Protein AF-A0A6G1IEK6-F1 (afdb_monomer)

Radius of gyration: 35.2 Å; Cα contacts (8 Å, |Δi|>4): 67; chains: 1; bounding box: 50×118×44 Å

Sequence (120 aa):
MRFFITLAALASLAASAALPTVAPIDEPYPLPTVVKPTVIKPSDDPYPMPTVVHPTPVKPNLPVKPTVTATPAPPPLFCTKICAFSAESLECGKGWFAHQSGNCWSCCTKKDVEIESEEY

Structure (mmCIF, N/CA/C/O backbone):
data_AF-A0A6G1IEK6-F1
#
_entry.id   AF-A0A6G1IEK6-F1
#
loop_
_atom_site.group_PDB
_atom_site.id
_atom_site.type_symbol
_atom_site.label_atom_id
_atom_site.label_alt_id
_atom_site.label_comp_id
_atom_site.label_asym_id
_atom_site.label_entity_id
_atom_site.label_seq_id
_atom_site.pdbx_PDB_ins_code
_atom_site.Cartn_x
_atom_site.Cartn_y
_atom_site.Cartn_z
_atom_site.occupancy
_atom_site.B_iso_or_equiv
_atom_site.auth_seq_id
_atom_site.auth_comp_id
_atom_site.auth_asym_id
_atom_site.auth_atom_id
_atom_site.pdbx_PDB_model_num
ATOM 1 N N . MET A 1 1 ? -25.513 -70.730 -5.988 1.00 49.75 1 MET A N 1
ATOM 2 C CA . MET A 1 1 ? -24.740 -71.232 -7.151 1.00 49.75 1 MET A CA 1
ATOM 3 C C . MET A 1 1 ? -24.888 -70.173 -8.239 1.00 49.75 1 MET A C 1
ATOM 5 O O . MET A 1 1 ? -26.012 -69.922 -8.628 1.00 49.75 1 MET A O 1
ATOM 9 N N . ARG A 1 2 ? -23.882 -69.415 -8.666 1.00 49.25 2 ARG A N 1
ATOM 10 C CA . ARG A 1 2 ? -22.588 -69.827 -9.219 1.00 49.25 2 ARG A CA 1
ATOM 11 C C . ARG A 1 2 ? -21.549 -68.726 -8.969 1.00 49.25 2 ARG A C 1
ATOM 13 O O . ARG A 1 2 ? -21.824 -67.555 -9.198 1.00 49.25 2 ARG A O 1
ATOM 20 N N . PHE A 1 3 ? -20.381 -69.149 -8.502 1.00 49.75 3 PHE A N 1
ATOM 21 C CA . PHE A 1 3 ? -19.164 -68.357 -8.402 1.00 49.75 3 PHE A CA 1
ATOM 22 C C . PHE A 1 3 ? -18.487 -68.336 -9.774 1.00 49.75 3 PHE A C 1
ATOM 24 O O . PHE A 1 3 ? -18.225 -69.403 -10.324 1.00 49.75 3 PHE A O 1
ATOM 31 N N . PHE A 1 4 ? -18.169 -67.156 -10.299 1.00 54.12 4 PHE A N 1
ATOM 32 C CA . PHE A 1 4 ? -17.169 -67.016 -11.355 1.00 54.12 4 PHE A CA 1
ATOM 33 C C . PHE A 1 4 ? -16.048 -66.131 -10.820 1.00 54.12 4 PHE A C 1
ATOM 35 O O . PHE A 1 4 ? -16.141 -64.909 -10.784 1.00 54.12 4 PHE A O 1
ATOM 42 N N . ILE A 1 5 ? -15.020 -66.812 -10.320 1.00 57.00 5 ILE A N 1
ATOM 43 C CA . ILE A 1 5 ? -13.729 -66.260 -9.934 1.00 57.00 5 ILE A CA 1
ATOM 44 C C . ILE A 1 5 ? -12.892 -66.248 -11.213 1.00 57.00 5 ILE A C 1
ATOM 46 O O . ILE A 1 5 ? -12.517 -67.311 -11.703 1.00 57.00 5 ILE A O 1
ATOM 50 N N . THR A 1 6 ? -12.603 -65.073 -11.763 1.00 60.94 6 THR A N 1
ATOM 51 C CA . THR A 1 6 ? -11.574 -64.916 -12.800 1.00 60.94 6 THR A CA 1
ATOM 52 C C . THR A 1 6 ? -10.345 -64.259 -12.192 1.00 60.94 6 THR A C 1
ATOM 54 O O . THR A 1 6 ? -10.290 -63.050 -11.989 1.00 60.94 6 THR A O 1
ATOM 57 N N . LEU A 1 7 ? -9.373 -65.118 -11.883 1.00 57.53 7 LEU A N 1
ATOM 58 C CA . LEU A 1 7 ? -7.954 -64.814 -11.731 1.00 57.53 7 LEU A CA 1
ATOM 59 C C . LEU A 1 7 ? -7.369 -64.366 -13.080 1.00 57.53 7 LEU A C 1
ATOM 61 O O . LEU A 1 7 ? -7.467 -65.124 -14.040 1.00 57.53 7 LEU A O 1
ATOM 65 N N . ALA A 1 8 ? -6.740 -63.189 -13.118 1.00 54.81 8 ALA A N 1
ATOM 66 C CA . ALA A 1 8 ? -5.641 -62.757 -14.005 1.00 54.81 8 ALA A CA 1
ATOM 67 C C . A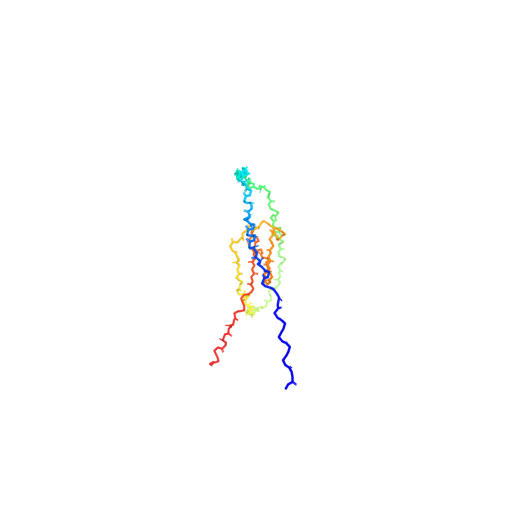LA A 1 8 ? -5.581 -61.218 -13.929 1.00 54.81 8 ALA A C 1
ATOM 69 O O . ALA A 1 8 ? -6.611 -60.569 -14.009 1.00 54.81 8 ALA A O 1
ATOM 70 N N . ALA A 1 9 ? -4.470 -60.518 -13.774 1.00 54.75 9 ALA A N 1
ATOM 71 C CA . ALA A 1 9 ? -3.071 -60.870 -13.684 1.00 54.75 9 ALA A CA 1
ATOM 72 C C . ALA A 1 9 ? -2.401 -59.746 -12.876 1.00 54.75 9 ALA A C 1
ATOM 74 O O . ALA A 1 9 ? -2.743 -58.572 -13.026 1.00 54.75 9 ALA A O 1
ATOM 75 N N . LEU A 1 10 ? -1.449 -60.105 -12.017 1.00 59.34 10 LEU A N 1
ATOM 76 C CA . LEU A 1 10 ? -0.541 -59.153 -11.385 1.00 59.34 10 LEU A CA 1
ATOM 77 C C . LEU A 1 10 ? 0.390 -58.602 -12.472 1.00 59.34 10 LEU A C 1
ATOM 79 O O . LEU A 1 10 ? 1.430 -59.186 -12.762 1.00 59.34 10 LEU A O 1
ATOM 83 N N . ALA A 1 11 ? -0.008 -57.505 -13.115 1.00 56.78 11 ALA A N 1
ATOM 84 C CA . ALA A 1 11 ? 0.890 -56.716 -13.941 1.00 56.78 11 ALA A CA 1
ATOM 85 C C . ALA A 1 11 ? 1.704 -55.809 -13.012 1.00 56.78 11 ALA A C 1
ATOM 87 O O . ALA A 1 11 ? 1.202 -54.829 -12.463 1.00 56.78 11 ALA A O 1
ATOM 88 N N . SER A 1 12 ? 2.957 -56.196 -12.801 1.00 56.31 12 SER A N 1
ATOM 89 C CA . SER A 1 12 ? 3.976 -55.442 -12.084 1.00 56.31 12 SER A CA 1
ATOM 90 C C . SER A 1 12 ? 4.090 -54.020 -12.640 1.00 56.31 12 SER A C 1
ATOM 92 O O . SER A 1 12 ? 4.678 -53.806 -13.698 1.00 56.31 12 SER A O 1
ATOM 94 N N . LEU A 1 13 ? 3.557 -53.031 -11.920 1.00 56.56 13 LEU A N 1
ATOM 95 C CA . LEU A 1 13 ? 3.888 -51.627 -12.148 1.00 56.56 13 LEU A CA 1
ATOM 96 C C . LEU A 1 13 ? 5.302 -51.391 -11.612 1.00 56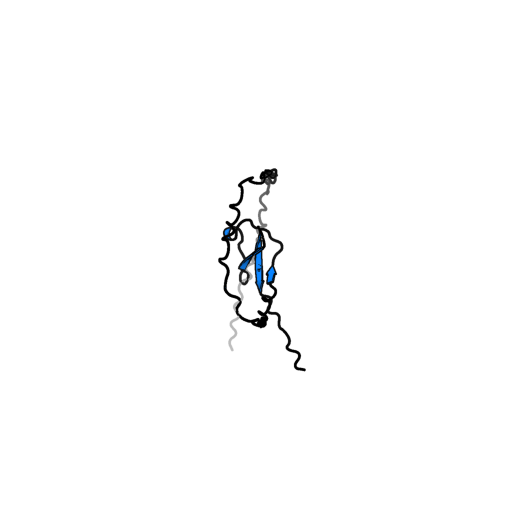.56 13 LEU A C 1
ATOM 98 O O . LEU A 1 13 ? 5.504 -51.091 -10.437 1.00 56.56 13 LEU A O 1
ATOM 102 N N . ALA A 1 14 ? 6.295 -51.585 -12.480 1.00 60.41 14 ALA A N 1
ATOM 103 C CA . ALA A 1 14 ? 7.657 -51.147 -12.229 1.00 60.41 14 ALA A CA 1
ATOM 104 C C . ALA A 1 14 ? 7.653 -49.617 -12.100 1.00 60.41 14 ALA A C 1
ATOM 106 O O . ALA A 1 14 ? 7.424 -48.887 -13.067 1.00 60.41 14 ALA A O 1
ATOM 107 N N . ALA A 1 15 ? 7.859 -49.144 -10.872 1.00 58.44 15 ALA A N 1
ATOM 108 C CA . ALA A 1 15 ? 7.996 -47.739 -10.541 1.00 58.44 15 ALA A CA 1
ATOM 109 C C . ALA A 1 15 ? 9.192 -47.147 -11.297 1.00 58.44 15 ALA A C 1
ATOM 111 O O . ALA A 1 15 ? 10.346 -47.401 -10.961 1.00 58.44 15 ALA A O 1
ATOM 112 N N . SER A 1 16 ? 8.911 -46.344 -12.319 1.00 58.66 16 SER A N 1
ATOM 113 C CA . SER A 1 16 ? 9.910 -45.482 -12.944 1.00 58.66 16 SER A CA 1
ATOM 114 C C . SER A 1 16 ? 9.810 -44.118 -12.273 1.00 58.66 16 SER A C 1
ATOM 116 O O . SER A 1 16 ? 9.092 -43.234 -12.735 1.00 58.66 16 SER A O 1
ATOM 118 N N . ALA A 1 17 ? 10.476 -43.965 -11.127 1.00 59.34 17 ALA A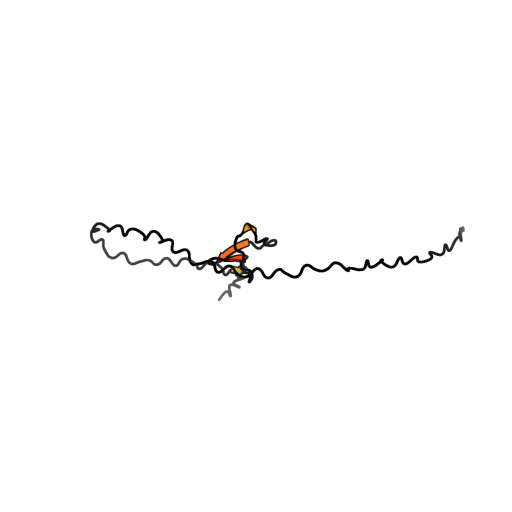 N 1
ATOM 119 C CA . ALA A 1 17 ? 10.694 -42.653 -10.536 1.00 59.34 17 ALA A CA 1
ATOM 120 C C . ALA A 1 17 ? 11.680 -41.896 -11.436 1.00 59.34 17 ALA A C 1
ATOM 122 O O . ALA A 1 17 ? 12.895 -42.051 -11.319 1.00 59.34 17 ALA A O 1
ATOM 123 N N . ALA A 1 18 ? 11.155 -41.120 -12.383 1.00 60.25 18 ALA A N 1
ATOM 124 C CA . ALA A 1 18 ? 11.944 -40.126 -13.088 1.00 60.25 18 ALA A CA 1
ATOM 125 C C . ALA A 1 18 ? 12.383 -39.079 -12.056 1.00 60.25 18 ALA A C 1
ATOM 127 O O . ALA A 1 18 ? 11.570 -38.301 -11.557 1.00 60.25 18 ALA A O 1
ATOM 128 N N . LEU A 1 19 ? 13.661 -39.110 -11.680 1.00 65.31 19 LEU A N 1
ATOM 129 C CA . LEU A 1 19 ? 14.274 -38.037 -10.907 1.00 65.31 19 LEU A CA 1
ATOM 130 C C . LEU A 1 19 ? 14.132 -36.735 -11.710 1.00 65.31 19 LEU A C 1
ATOM 132 O O . LEU A 1 19 ? 14.439 -36.743 -12.906 1.00 65.31 19 LEU A O 1
ATOM 136 N N . PRO A 1 20 ? 13.693 -35.620 -11.101 1.00 62.25 20 PRO A N 1
ATOM 137 C CA . PRO A 1 20 ? 13.751 -34.336 -11.774 1.00 62.25 20 PRO A CA 1
ATOM 138 C C . PRO A 1 20 ? 15.221 -34.028 -12.063 1.00 62.25 20 PRO A C 1
ATOM 140 O O . PRO A 1 20 ? 16.045 -33.928 -11.153 1.00 62.25 20 PRO A O 1
ATOM 143 N N . THR A 1 21 ? 15.556 -33.916 -13.346 1.00 62.34 21 THR A N 1
ATOM 144 C CA . THR A 1 21 ? 16.832 -33.372 -13.799 1.00 62.34 21 THR A CA 1
ATOM 145 C C . THR A 1 21 ? 16.904 -31.927 -13.318 1.00 62.34 21 THR A C 1
ATOM 147 O O . THR A 1 21 ? 16.339 -31.026 -13.931 1.00 62.34 21 THR A O 1
ATOM 150 N N . VAL A 1 22 ? 17.554 -31.713 -12.174 1.00 65.94 22 VAL A N 1
ATOM 151 C CA . VAL A 1 22 ? 17.952 -30.383 -11.717 1.00 65.94 22 VAL A CA 1
ATOM 152 C C . VAL A 1 22 ? 18.971 -29.878 -12.730 1.00 65.94 22 VAL A C 1
ATOM 154 O O . VAL A 1 22 ? 20.107 -30.348 -12.768 1.00 65.94 22 VAL A O 1
ATOM 157 N N . ALA A 1 23 ? 18.537 -28.972 -13.604 1.00 66.75 23 ALA A N 1
ATOM 158 C CA . ALA A 1 23 ? 19.451 -28.217 -14.441 1.00 66.75 23 ALA A CA 1
ATOM 159 C C . ALA A 1 23 ? 20.421 -27.444 -13.525 1.00 66.75 23 ALA A C 1
ATOM 161 O O . ALA A 1 23 ? 19.975 -26.887 -12.516 1.00 66.75 23 ALA A O 1
ATOM 162 N N . PRO A 1 24 ? 21.730 -27.410 -13.825 1.00 61.97 24 PRO A N 1
ATOM 163 C CA . PRO A 1 24 ? 22.657 -26.558 -13.099 1.00 61.97 24 PRO A CA 1
ATOM 164 C C . PRO A 1 24 ? 22.251 -25.102 -13.337 1.00 61.97 24 PRO A C 1
ATOM 166 O O . PRO A 1 24 ? 22.335 -24.596 -14.453 1.00 61.97 24 PRO A O 1
ATOM 169 N N . ILE A 1 25 ? 21.767 -24.447 -12.284 1.00 64.25 25 ILE A N 1
ATOM 170 C CA . ILE A 1 25 ? 21.453 -23.018 -12.269 1.00 64.25 25 ILE A CA 1
ATOM 171 C C . ILE A 1 25 ? 22.788 -22.274 -12.113 1.00 64.25 25 ILE A C 1
ATOM 173 O O . ILE A 1 25 ? 23.076 -21.710 -11.063 1.00 64.25 25 ILE A O 1
ATOM 177 N N . ASP A 1 26 ? 23.643 -22.351 -13.134 1.00 54.22 26 ASP A N 1
ATOM 178 C CA . ASP A 1 26 ? 24.868 -21.546 -13.252 1.00 54.22 26 ASP A C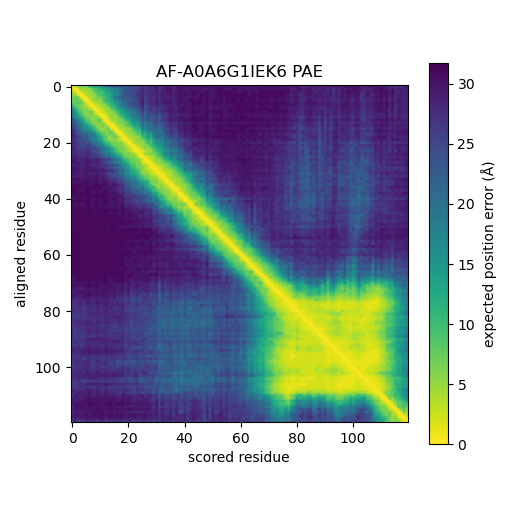A 1
ATOM 179 C C . ASP A 1 26 ? 24.560 -20.288 -14.073 1.00 54.22 26 ASP A C 1
ATOM 181 O O . ASP A 1 26 ? 25.226 -19.958 -15.049 1.00 54.22 26 ASP A O 1
ATOM 185 N N . GLU A 1 27 ? 23.465 -19.611 -13.727 1.00 67.38 27 GLU A N 1
ATOM 186 C CA . GLU A 1 27 ? 23.186 -18.295 -14.282 1.00 67.38 27 GLU A CA 1
ATOM 187 C C . GLU A 1 27 ? 23.749 -17.270 -13.290 1.00 67.38 27 GLU A C 1
ATOM 189 O O . GLU A 1 27 ? 23.316 -17.243 -12.131 1.00 67.38 27 GLU A O 1
ATOM 194 N N . PRO A 1 28 ? 24.755 -16.462 -13.681 1.00 68.88 28 PRO A N 1
ATOM 195 C CA . PRO A 1 28 ? 25.275 -15.419 -12.821 1.00 68.88 28 PRO A CA 1
ATOM 196 C C . PRO A 1 28 ? 24.140 -14.443 -12.540 1.00 68.88 28 PRO A C 1
ATOM 198 O O . PRO A 1 28 ? 23.754 -13.654 -13.403 1.00 68.88 28 PRO A O 1
ATOM 201 N N . TYR A 1 29 ? 23.595 -14.514 -11.325 1.00 67.94 29 TYR A N 1
ATOM 202 C CA . TYR A 1 29 ? 22.643 -13.534 -10.831 1.00 67.94 29 TYR A CA 1
ATOM 203 C C . TYR A 1 29 ? 23.236 -12.144 -11.084 1.00 67.94 29 TYR A C 1
ATOM 205 O O . TYR A 1 29 ? 24.343 -11.869 -10.604 1.00 67.94 29 TYR A O 1
ATOM 213 N N . PRO A 1 30 ? 22.553 -11.266 -11.839 1.00 69.94 30 PRO A N 1
ATOM 214 C CA . PRO A 1 30 ? 23.042 -9.915 -12.022 1.00 69.94 30 PRO A CA 1
ATOM 215 C C . PRO A 1 30 ? 23.141 -9.278 -10.637 1.00 69.94 30 PRO A C 1
ATOM 217 O O . PRO A 1 30 ? 22.149 -9.205 -9.907 1.00 69.94 30 PRO A O 1
ATOM 220 N N . LEU A 1 31 ? 24.350 -8.855 -10.248 1.00 73.31 31 LEU A N 1
ATOM 221 C CA . LEU A 1 31 ? 24.514 -8.087 -9.020 1.00 73.31 31 LEU A CA 1
ATOM 222 C C . LEU A 1 31 ? 23.565 -6.884 -9.091 1.00 73.31 31 LEU A C 1
ATOM 224 O O . LEU A 1 31 ? 23.523 -6.217 -10.134 1.00 73.31 31 LEU A O 1
ATOM 228 N N . PRO A 1 32 ? 22.835 -6.570 -8.005 1.00 64.81 32 PRO A N 1
ATOM 229 C CA . PRO A 1 32 ? 22.037 -5.361 -7.960 1.00 64.81 32 PRO A CA 1
ATOM 230 C C . PRO A 1 32 ? 22.970 -4.188 -8.243 1.00 64.81 32 PRO A C 1
ATOM 232 O O . PRO A 1 32 ? 23.912 -3.918 -7.495 1.00 64.81 32 PRO A O 1
ATOM 235 N N . THR A 1 33 ? 22.744 -3.519 -9.372 1.00 67.06 33 THR A N 1
ATOM 236 C CA . THR A 1 33 ? 23.476 -2.304 -9.699 1.00 67.06 33 THR A CA 1
ATOM 237 C C . THR A 1 33 ? 23.058 -1.289 -8.650 1.00 67.06 33 THR A C 1
ATOM 239 O O . THR A 1 33 ? 21.913 -0.842 -8.637 1.00 67.06 33 THR A O 1
ATOM 242 N N . VAL A 1 34 ? 23.954 -0.985 -7.710 1.00 69.19 34 VAL A N 1
ATOM 243 C CA . VAL A 1 34 ? 23.731 0.060 -6.712 1.00 69.19 34 VAL A CA 1
ATOM 244 C C . VAL A 1 34 ? 23.654 1.371 -7.480 1.00 69.19 34 VAL A C 1
ATOM 246 O O . VAL A 1 34 ? 24.668 1.999 -7.787 1.00 69.19 34 VAL A O 1
ATOM 249 N N . VAL A 1 35 ? 22.435 1.758 -7.851 1.00 64.00 35 VAL A N 1
ATOM 250 C CA . VAL A 1 35 ? 22.166 3.061 -8.440 1.00 64.00 35 VAL A CA 1
ATOM 251 C C . VAL A 1 35 ? 22.434 4.063 -7.330 1.00 64.00 35 VAL A C 1
ATOM 253 O O . VAL A 1 35 ? 21.660 4.194 -6.382 1.00 64.00 35 VAL A O 1
ATOM 256 N N . LYS A 1 36 ? 23.596 4.715 -7.408 1.00 72.38 36 LYS A N 1
ATOM 257 C CA . LYS A 1 36 ? 23.969 5.821 -6.531 1.00 72.38 36 LYS A CA 1
ATOM 258 C C . LYS A 1 36 ? 22.778 6.786 -6.468 1.00 72.38 36 LYS A C 1
ATOM 260 O O . LYS A 1 36 ? 22.346 7.235 -7.532 1.00 72.38 36 LYS A O 1
ATOM 265 N N . PRO A 1 37 ? 22.252 7.115 -5.272 1.00 62.22 37 PRO A N 1
ATOM 266 C CA . PRO A 1 37 ? 21.203 8.110 -5.147 1.00 62.22 37 PRO A CA 1
ATOM 267 C C . PRO A 1 37 ? 21.699 9.387 -5.807 1.00 62.22 37 PRO A C 1
ATOM 269 O O . PRO A 1 37 ? 22.688 9.990 -5.376 1.00 62.22 37 PRO A O 1
ATOM 272 N N . THR A 1 38 ? 21.059 9.753 -6.912 1.00 57.12 38 THR A N 1
ATOM 273 C CA . THR A 1 38 ? 21.298 11.056 -7.511 1.00 57.12 38 THR A CA 1
ATOM 274 C C . THR A 1 38 ? 20.725 12.024 -6.499 1.00 57.12 38 THR A C 1
ATOM 276 O O . THR A 1 38 ? 19.526 11.998 -6.234 1.00 57.12 38 THR A O 1
ATOM 279 N N . VAL A 1 39 ? 21.601 12.785 -5.844 1.00 66.50 39 VAL A N 1
ATOM 280 C CA . VAL A 1 39 ? 21.199 13.860 -4.943 1.00 66.50 39 VAL A CA 1
ATOM 281 C C . VAL A 1 39 ? 20.373 14.810 -5.795 1.00 66.50 39 VAL A C 1
ATOM 283 O O . VAL A 1 39 ? 20.921 15.569 -6.594 1.00 66.50 39 VAL A O 1
ATOM 286 N N . ILE A 1 40 ? 19.051 14.693 -5.687 1.00 56.53 40 ILE A N 1
ATOM 287 C CA . ILE A 1 40 ? 18.123 15.622 -6.305 1.00 56.53 40 ILE A CA 1
ATOM 288 C C . ILE A 1 40 ? 18.396 16.927 -5.571 1.00 56.53 40 ILE A C 1
ATOM 290 O O . ILE A 1 40 ? 18.083 17.061 -4.386 1.00 56.53 40 ILE A O 1
ATOM 294 N N . LYS A 1 41 ? 19.103 17.845 -6.237 1.00 57.03 41 LYS A N 1
ATOM 295 C CA . LYS A 1 41 ? 19.222 19.219 -5.761 1.00 57.03 41 LYS A CA 1
ATOM 296 C C . LYS A 1 41 ? 17.797 19.699 -5.468 1.00 57.03 41 LYS A C 1
ATOM 298 O O . LYS A 1 41 ? 16.938 19.494 -6.328 1.00 57.03 41 LYS A O 1
ATOM 303 N N . PRO A 1 42 ? 17.530 20.289 -4.292 1.00 59.00 42 PRO A N 1
ATOM 304 C CA . PRO A 1 42 ? 16.292 21.017 -4.072 1.00 59.00 42 PRO A CA 1
ATOM 305 C C . PRO A 1 42 ? 16.080 21.948 -5.266 1.00 59.00 42 PRO A C 1
ATOM 307 O O . PRO A 1 42 ? 16.975 22.721 -5.604 1.00 59.00 42 PRO A O 1
ATOM 310 N N . SER A 1 43 ? 14.959 21.786 -5.968 1.00 55.59 43 SER A N 1
ATOM 311 C CA . SER A 1 43 ? 14.582 22.716 -7.025 1.00 55.59 43 SER A CA 1
ATOM 312 C C . SER A 1 43 ? 14.288 24.040 -6.330 1.00 55.59 43 SER A C 1
ATOM 314 O O . SER A 1 43 ? 13.298 24.149 -5.608 1.00 55.59 43 SER A O 1
ATOM 316 N N . ASP A 1 44 ? 15.184 25.013 -6.496 1.00 54.69 44 ASP A N 1
ATOM 317 C CA . ASP A 1 44 ? 15.039 26.420 -6.099 1.00 54.69 44 ASP A CA 1
ATOM 318 C C . ASP A 1 44 ? 13.986 27.133 -6.972 1.00 54.69 44 ASP A C 1
ATOM 320 O O . ASP A 1 44 ? 14.153 28.288 -7.358 1.00 54.69 44 ASP A O 1
ATOM 324 N N . ASP A 1 45 ? 12.895 26.452 -7.326 1.00 61.41 45 ASP A N 1
ATOM 325 C CA . ASP A 1 45 ? 11.764 27.109 -7.963 1.00 61.41 45 ASP A CA 1
ATOM 326 C C . ASP A 1 45 ? 11.032 27.907 -6.874 1.00 61.41 45 ASP A C 1
ATOM 328 O O . ASP A 1 45 ? 10.503 27.317 -5.923 1.00 61.41 45 ASP A O 1
ATOM 332 N N . PRO A 1 46 ? 11.005 29.250 -6.961 1.00 60.41 46 PRO A N 1
ATOM 333 C CA . PRO A 1 46 ? 10.266 30.057 -6.015 1.00 60.41 46 PRO A CA 1
ATOM 334 C C . PRO A 1 46 ? 8.788 29.717 -6.180 1.00 60.41 46 PRO A C 1
ATOM 336 O O . PRO A 1 46 ? 8.166 30.051 -7.190 1.00 60.41 46 PRO A O 1
ATOM 339 N N . TYR A 1 47 ? 8.223 29.039 -5.183 1.00 53.78 47 TYR A N 1
ATOM 340 C CA . TYR A 1 47 ? 6.781 28.864 -5.077 1.00 53.78 47 TYR A CA 1
ATOM 341 C C . TYR A 1 47 ? 6.105 30.231 -5.262 1.00 53.78 47 TYR A C 1
ATOM 343 O O . TYR A 1 47 ? 6.546 31.209 -4.645 1.00 53.78 47 TYR A O 1
ATOM 351 N N . PRO A 1 48 ? 5.036 30.340 -6.071 1.00 64.44 48 PRO A N 1
ATOM 352 C CA . PRO A 1 48 ? 4.255 31.562 -6.124 1.00 64.44 48 PRO A CA 1
ATOM 353 C C . PRO A 1 48 ? 3.656 31.796 -4.736 1.00 64.44 48 PRO A C 1
ATOM 355 O O . PRO A 1 48 ? 2.731 31.115 -4.299 1.00 64.44 48 PRO A O 1
ATOM 358 N N . MET A 1 49 ? 4.239 32.752 -4.020 1.00 56.00 49 MET A N 1
ATOM 359 C CA . MET A 1 49 ? 3.708 33.288 -2.777 1.00 56.00 49 MET A CA 1
ATOM 360 C C . MET A 1 49 ? 2.250 33.727 -3.002 1.00 56.00 49 MET A C 1
ATOM 362 O O . MET A 1 49 ? 1.990 34.494 -3.936 1.00 56.00 49 MET A O 1
ATOM 366 N N . PRO A 1 50 ? 1.283 33.248 -2.196 1.00 61.59 50 PRO A N 1
ATOM 367 C CA . PRO A 1 50 ? -0.110 33.634 -2.364 1.00 61.59 50 PRO A CA 1
ATOM 368 C C . PRO A 1 50 ? -0.235 35.145 -2.159 1.00 61.59 50 PRO A C 1
ATOM 370 O O . PRO A 1 50 ? 0.148 35.684 -1.120 1.00 61.59 50 PRO A O 1
ATOM 373 N N . THR A 1 51 ? -0.747 35.844 -3.172 1.00 57.78 51 THR A N 1
ATOM 374 C CA . THR A 1 51 ? -1.010 37.281 -3.099 1.00 57.78 51 THR A CA 1
ATOM 375 C C . THR A 1 51 ? -2.033 37.528 -1.995 1.00 57.78 51 THR A C 1
ATOM 377 O O . THR A 1 51 ?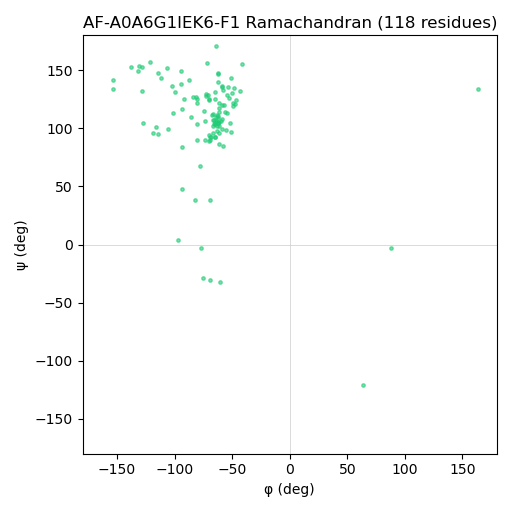 -3.181 37.097 -2.092 1.00 57.78 51 THR A O 1
ATOM 380 N N . VAL A 1 52 ? -1.610 38.209 -0.930 1.00 58.66 52 VAL A N 1
ATOM 381 C CA . VAL A 1 52 ? -2.488 38.643 0.159 1.00 58.66 52 VAL A CA 1
ATOM 382 C C . VAL A 1 52 ? -3.450 39.684 -0.406 1.00 58.66 52 VAL A C 1
ATOM 384 O O . VAL A 1 52 ? -3.125 40.865 -0.532 1.00 58.66 52 VAL A O 1
ATOM 387 N N . VAL A 1 53 ? -4.640 39.233 -0.791 1.00 53.03 53 VAL A N 1
ATOM 388 C CA . VAL A 1 53 ? -5.756 40.110 -1.137 1.00 53.03 53 VAL A CA 1
ATOM 389 C C . VAL A 1 53 ? -6.172 40.828 0.145 1.00 53.03 53 VAL A C 1
ATOM 391 O O . VAL A 1 53 ? -6.642 40.198 1.090 1.00 53.03 53 VAL A O 1
ATOM 394 N N . HIS A 1 54 ? -5.947 42.142 0.200 1.00 54.75 54 HIS A N 1
ATOM 395 C CA . HIS A 1 54 ? -6.404 42.993 1.297 1.00 54.75 54 HIS A CA 1
ATOM 396 C C . HIS A 1 54 ? -7.930 42.870 1.436 1.00 54.75 54 HIS A C 1
ATOM 398 O O . HIS A 1 54 ? -8.642 43.216 0.488 1.00 54.75 54 HIS A O 1
ATOM 404 N N . PRO A 1 55 ? -8.467 42.420 2.584 1.00 57.22 55 PRO A N 1
ATOM 405 C CA . PRO A 1 55 ? -9.899 42.477 2.804 1.00 57.22 55 PRO A CA 1
ATOM 406 C C . PRO A 1 55 ? -10.313 43.941 2.987 1.00 57.22 55 PRO A C 1
ATOM 408 O O . PRO A 1 55 ? -9.805 44.657 3.850 1.00 57.22 55 PRO A O 1
ATOM 411 N N . THR A 1 56 ? -11.255 44.387 2.161 1.00 56.31 56 THR A N 1
ATOM 412 C CA . THR A 1 56 ? -12.024 45.615 2.388 1.00 56.31 56 THR A CA 1
ATOM 413 C C . THR A 1 56 ? -12.615 45.620 3.803 1.00 56.31 56 THR A C 1
ATOM 415 O O . THR A 1 56 ? -13.046 44.561 4.268 1.00 56.31 56 THR A O 1
ATOM 418 N N . PRO A 1 57 ? -12.689 46.777 4.488 1.00 62.66 57 PRO A N 1
ATOM 419 C CA . PRO A 1 57 ? -13.211 46.856 5.847 1.00 62.66 57 PRO A CA 1
ATOM 420 C C . PRO A 1 57 ? -14.687 46.444 5.877 1.00 62.66 57 PRO A C 1
ATOM 422 O O . PRO A 1 57 ? -15.573 47.177 5.437 1.00 62.66 57 PRO A O 1
ATOM 425 N N . VAL A 1 58 ? -14.946 45.240 6.386 1.00 57.44 58 VAL A N 1
ATOM 426 C CA . VAL A 1 58 ? -16.299 44.724 6.585 1.00 57.44 58 VAL A CA 1
ATOM 427 C C . VAL A 1 58 ? -16.846 45.314 7.883 1.00 57.44 58 VAL A C 1
ATOM 429 O O . VAL A 1 58 ? -16.229 45.223 8.942 1.00 57.44 58 VAL A O 1
ATOM 432 N N . LYS A 1 59 ? -18.014 45.947 7.774 1.00 65.62 59 LYS A N 1
ATOM 433 C CA . LYS A 1 59 ? -18.827 46.495 8.866 1.00 65.62 59 LYS A CA 1
ATOM 434 C C . LYS A 1 59 ? -18.906 45.509 10.054 1.00 65.62 59 LYS A C 1
ATOM 436 O O . LYS A 1 59 ? -19.225 44.345 9.809 1.00 65.62 59 LYS A O 1
ATOM 441 N N . PRO A 1 60 ? -18.685 45.938 11.315 1.00 61.28 60 PRO A N 1
ATOM 442 C CA . PRO A 1 60 ? -18.782 45.052 12.474 1.00 61.28 60 PRO A CA 1
ATOM 443 C C . PRO A 1 60 ? -20.207 44.505 12.620 1.00 61.28 60 PRO A C 1
ATOM 445 O O . PRO A 1 60 ? -21.120 45.220 13.032 1.00 61.28 60 PRO A O 1
ATOM 448 N N . ASN A 1 61 ? -20.403 43.242 12.249 1.00 60.06 61 ASN A N 1
ATOM 449 C CA . ASN A 1 61 ? -21.567 42.475 12.665 1.00 60.06 61 ASN A CA 1
ATOM 450 C C . ASN A 1 61 ? -21.254 41.805 14.005 1.00 60.06 61 ASN A C 1
ATOM 452 O O . ASN A 1 61 ? -20.127 41.390 14.265 1.00 60.06 61 ASN A O 1
ATOM 456 N N . LEU A 1 62 ? -22.282 41.780 14.848 1.00 63.44 62 LEU A N 1
ATOM 457 C CA . LEU A 1 62 ? -22.334 41.286 16.224 1.00 63.44 62 LEU A CA 1
ATOM 458 C C . LEU A 1 62 ? -21.572 39.962 16.450 1.00 63.44 62 LEU A C 1
ATOM 460 O O . LEU A 1 62 ? -21.439 39.166 15.520 1.00 63.44 62 LEU A O 1
ATOM 464 N N . PRO A 1 63 ? -21.123 39.677 17.689 1.00 59.56 63 PRO A N 1
ATOM 465 C CA . PRO A 1 63 ? -20.405 38.450 18.017 1.00 59.56 63 PRO A CA 1
ATOM 466 C C . PRO A 1 63 ? -21.299 37.222 17.803 1.00 59.56 63 PRO A C 1
ATOM 468 O O . PRO A 1 63 ? -22.104 36.849 18.657 1.00 59.56 63 PRO A O 1
ATOM 471 N N . VAL A 1 64 ? -21.144 36.572 16.651 1.00 61.22 64 VAL A N 1
ATOM 472 C CA . VAL A 1 64 ? -21.672 35.229 16.423 1.00 61.22 64 VAL A CA 1
ATOM 473 C C . VAL A 1 64 ? -20.782 34.287 17.221 1.00 61.22 64 VAL A C 1
ATOM 475 O O . VAL A 1 64 ? -19.625 34.065 16.871 1.00 61.22 64 VAL A O 1
ATOM 478 N N . LYS A 1 65 ? -21.310 33.770 18.334 1.00 67.62 65 LYS A N 1
ATOM 479 C CA . LYS A 1 65 ? -20.693 32.679 19.093 1.00 67.62 65 LYS A CA 1
ATOM 480 C C . LYS A 1 65 ? -20.339 31.564 18.095 1.00 67.62 65 LYS A C 1
ATOM 482 O O . LYS A 1 65 ? -21.262 31.060 17.454 1.00 67.62 65 LYS A O 1
ATOM 487 N N . PRO A 1 66 ? -19.060 31.181 17.933 1.00 55.59 66 PRO A N 1
ATOM 488 C CA . PRO A 1 66 ? -18.702 30.062 17.078 1.00 55.59 66 PRO A CA 1
ATOM 489 C C . PRO A 1 66 ? -19.335 28.809 17.674 1.00 55.59 66 PRO A C 1
ATOM 491 O O . PRO A 1 66 ? -18.876 28.276 18.685 1.00 55.59 66 PRO A O 1
ATOM 494 N N . THR A 1 67 ? -20.437 28.358 17.086 1.00 61.53 67 THR A N 1
ATOM 495 C CA . THR A 1 67 ? -20.907 26.997 17.298 1.00 61.53 67 THR A CA 1
ATOM 496 C C . THR A 1 67 ? -19.897 26.120 16.581 1.00 61.53 67 THR A C 1
ATOM 498 O O . THR A 1 67 ? -19.946 25.964 15.363 1.00 61.53 67 THR A O 1
ATOM 501 N N . VAL A 1 68 ? -18.906 25.637 17.329 1.00 62.44 68 VAL A N 1
ATOM 502 C CA . VAL A 1 68 ? -17.946 24.653 16.839 1.00 62.44 68 VAL A CA 1
ATOM 503 C C . VAL A 1 68 ? -18.725 23.353 16.680 1.00 62.44 68 VAL A C 1
ATOM 505 O O . VAL A 1 68 ? -18.875 22.582 17.624 1.00 62.44 68 VAL A O 1
ATOM 508 N N . THR A 1 69 ? -19.309 23.148 15.503 1.00 61.84 69 THR A N 1
ATOM 509 C CA . THR A 1 69 ? -19.849 21.846 15.123 1.00 61.84 69 THR A CA 1
ATOM 510 C C . THR A 1 69 ? -18.654 20.908 15.028 1.00 61.84 69 THR A C 1
ATOM 512 O O . THR A 1 69 ? -17.839 21.034 14.117 1.00 61.84 69 THR A O 1
ATOM 515 N N . ALA A 1 70 ? -18.488 20.035 16.021 1.00 59.97 70 ALA A N 1
ATOM 516 C CA . ALA A 1 70 ? -17.406 19.065 16.036 1.00 59.97 70 ALA A CA 1
ATOM 517 C C . ALA A 1 70 ? -17.563 18.127 14.831 1.00 59.97 70 ALA A C 1
ATOM 519 O O . ALA A 1 70 ? -18.502 17.334 14.772 1.00 59.97 70 ALA A O 1
ATOM 520 N N . THR A 1 71 ? -16.663 18.239 13.854 1.00 69.50 71 THR A N 1
ATOM 521 C CA . THR A 1 71 ? -16.579 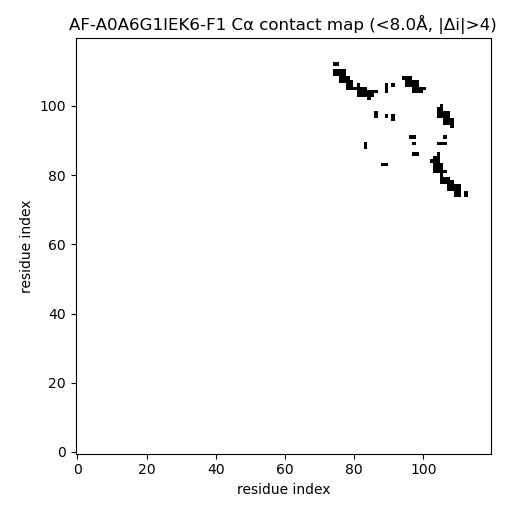17.270 12.761 1.00 69.50 71 THR A CA 1
ATOM 522 C C . THR A 1 71 ? -16.046 15.957 13.337 1.00 69.50 71 THR A C 1
ATOM 524 O O . THR A 1 71 ? -14.987 15.979 13.971 1.00 69.50 71 THR A O 1
ATOM 527 N N . PRO A 1 72 ? -16.743 14.821 13.156 1.00 73.88 72 PRO A N 1
ATOM 528 C CA . PRO A 1 72 ? -16.254 13.531 13.623 1.00 73.88 72 PRO A CA 1
ATOM 529 C C . PRO A 1 72 ? -14.898 13.214 12.982 1.00 73.88 72 PRO A C 1
ATOM 531 O O . PRO A 1 72 ? -14.694 13.440 11.787 1.00 73.88 72 PRO A O 1
ATOM 534 N N . ALA A 1 73 ? -13.959 12.722 13.792 1.00 73.75 73 ALA A N 1
ATOM 535 C CA . ALA A 1 73 ? -12.634 12.349 13.318 1.00 73.75 73 ALA A CA 1
ATOM 536 C C . ALA A 1 73 ? -12.740 11.202 12.292 1.00 73.75 73 ALA A C 1
ATOM 538 O O . ALA A 1 73 ? -13.547 10.287 12.484 1.00 73.75 73 ALA A O 1
ATOM 539 N N . PRO A 1 74 ? -11.948 11.228 11.205 1.00 73.62 74 PRO A N 1
ATOM 540 C CA . PRO A 1 74 ? -11.936 10.137 10.244 1.00 73.62 74 PRO A CA 1
ATOM 541 C C . PRO A 1 74 ? -11.462 8.831 10.909 1.00 73.62 74 PRO A C 1
ATOM 543 O O . PRO A 1 74 ? -10.616 8.871 11.807 1.00 73.62 74 PRO A O 1
ATOM 546 N N . PRO A 1 75 ? -11.987 7.671 10.476 1.00 80.12 75 PRO A N 1
ATOM 547 C CA . PRO A 1 75 ? -11.616 6.381 11.043 1.00 80.12 75 PRO A CA 1
ATOM 548 C C . PRO A 1 75 ? -10.120 6.087 10.835 1.00 80.12 75 PRO A C 1
ATOM 550 O O . PRO A 1 75 ? -9.552 6.481 9.809 1.00 80.12 75 PRO A O 1
ATOM 553 N N . PRO A 1 76 ? -9.472 5.376 11.775 1.00 83.38 76 PRO A N 1
ATOM 554 C CA . PRO A 1 76 ? -8.058 5.054 11.670 1.00 83.38 76 PRO A CA 1
ATOM 555 C C . PRO A 1 76 ? -7.793 4.127 10.478 1.00 83.38 76 PRO A C 1
ATOM 557 O O . PRO A 1 76 ? -8.440 3.094 10.294 1.00 83.38 76 PRO A O 1
ATOM 560 N N . LEU A 1 77 ? -6.800 4.498 9.673 1.00 90.69 77 LEU A N 1
ATOM 561 C CA . LEU A 1 77 ? -6.326 3.702 8.546 1.00 90.69 77 LEU A CA 1
ATOM 562 C C . LEU A 1 77 ? -5.136 2.843 8.973 1.00 90.69 77 LEU A C 1
ATOM 564 O O . LEU A 1 77 ? -4.237 3.311 9.672 1.00 90.69 77 LEU A O 1
ATOM 568 N N . PHE A 1 78 ? -5.109 1.589 8.526 1.00 92.44 78 PHE A N 1
ATOM 569 C CA . PHE A 1 78 ? -3.959 0.706 8.694 1.00 92.44 78 PHE A CA 1
ATOM 570 C C . PHE A 1 78 ? -3.179 0.639 7.385 1.00 92.44 78 PHE A C 1
ATOM 572 O O . PHE A 1 78 ? -3.688 0.120 6.395 1.00 92.44 78 PHE A O 1
ATOM 579 N N . CYS A 1 79 ? -1.957 1.168 7.380 1.00 94.12 79 CYS A N 1
ATOM 580 C CA . CYS A 1 79 ? -1.133 1.307 6.183 1.00 94.12 79 CYS A CA 1
ATOM 581 C C . CYS A 1 79 ? 0.124 0.435 6.240 1.00 94.12 79 CYS A C 1
ATOM 583 O O . CYS A 1 79 ? 0.703 0.218 7.308 1.00 94.12 79 CYS A O 1
ATOM 585 N N . THR A 1 80 ? 0.574 -0.048 5.083 1.00 94.00 80 THR A N 1
ATOM 586 C CA . THR A 1 80 ? 1.861 -0.736 4.950 1.00 94.00 80 THR A CA 1
ATOM 587 C C . THR A 1 80 ? 3.026 0.246 5.074 1.00 94.00 80 THR A C 1
ATOM 589 O O . THR A 1 80 ? 2.899 1.435 4.792 1.00 94.00 80 THR A O 1
ATOM 592 N N . LYS A 1 81 ? 4.207 -0.255 5.456 1.00 91.38 81 LYS A N 1
ATOM 593 C CA . LYS A 1 81 ? 5.455 0.533 5.507 1.00 91.38 81 LYS A CA 1
ATOM 594 C C . LYS A 1 81 ? 6.137 0.649 4.135 1.00 91.38 81 LYS A C 1
ATOM 596 O O . LYS A 1 81 ? 7.356 0.543 4.043 1.00 91.38 81 LYS A O 1
ATOM 601 N N . ILE A 1 82 ? 5.360 0.803 3.067 1.00 92.81 82 ILE A N 1
ATOM 602 C CA . ILE A 1 82 ? 5.880 0.97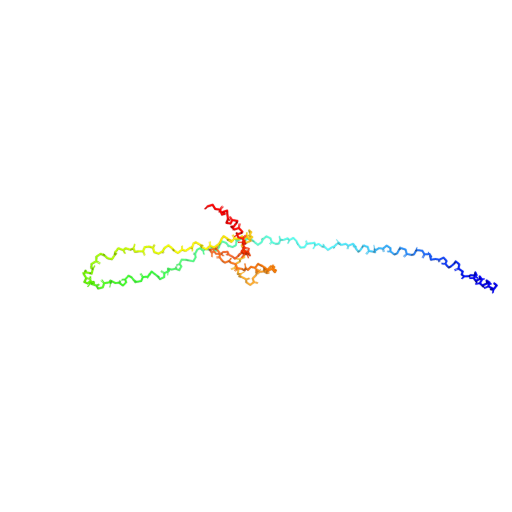3 1.705 1.00 92.81 82 ILE A CA 1
ATOM 603 C C . ILE A 1 82 ? 5.787 2.454 1.347 1.00 92.81 82 ILE A C 1
ATOM 605 O O . ILE A 1 82 ? 4.773 3.088 1.624 1.00 92.81 82 ILE A O 1
ATOM 609 N N . CYS A 1 83 ? 6.840 2.995 0.737 1.00 94.00 83 CYS A N 1
ATOM 610 C CA . CYS A 1 83 ? 6.822 4.314 0.114 1.00 94.00 83 CYS A CA 1
ATOM 611 C C . CYS A 1 83 ? 7.059 4.133 -1.384 1.00 94.00 83 CYS A C 1
ATOM 613 O O . CYS A 1 83 ? 8.191 3.915 -1.815 1.00 94.00 83 CYS A O 1
ATOM 615 N N . ALA A 1 84 ? 5.982 4.190 -2.161 1.00 93.56 84 ALA A N 1
ATOM 616 C CA . ALA A 1 84 ? 6.054 4.283 -3.611 1.00 93.56 84 ALA A CA 1
ATOM 617 C C . ALA A 1 84 ? 5.983 5.749 -4.052 1.00 93.56 84 ALA A C 1
ATOM 619 O O . ALA A 1 84 ? 5.353 6.581 -3.396 1.00 93.56 84 ALA A O 1
ATOM 620 N N . PHE A 1 85 ? 6.629 6.062 -5.174 1.00 92.88 85 PHE A N 1
ATOM 621 C CA . PHE A 1 85 ? 6.630 7.414 -5.736 1.00 92.88 85 PHE A CA 1
ATOM 622 C C . PHE A 1 85 ? 5.301 7.756 -6.428 1.00 92.88 85 PHE A C 1
ATOM 624 O O . PHE A 1 85 ? 4.886 8.912 -6.443 1.00 92.88 85 PHE A O 1
ATOM 631 N N . SER A 1 86 ? 4.598 6.749 -6.954 1.00 92.00 86 SER A N 1
ATOM 632 C CA . SER A 1 86 ? 3.292 6.902 -7.598 1.00 92.00 86 SER A CA 1
ATOM 633 C C . SER A 1 86 ? 2.337 5.780 -7.196 1.00 92.00 86 SER A C 1
ATOM 635 O O . SER A 1 86 ? 2.767 4.660 -6.912 1.00 92.00 86 SER A O 1
ATOM 637 N N . ALA A 1 87 ? 1.032 6.061 -7.224 1.00 90.19 87 ALA A N 1
ATOM 638 C CA . ALA A 1 87 ? -0.005 5.055 -6.996 1.00 90.19 87 ALA A CA 1
ATOM 639 C C . ALA A 1 87 ? 0.037 3.918 -8.035 1.00 90.19 87 ALA A C 1
ATOM 641 O O . ALA A 1 87 ? -0.261 2.779 -7.708 1.00 90.19 87 ALA A O 1
ATOM 642 N N . GLU A 1 88 ? 0.437 4.216 -9.273 1.00 90.56 88 GLU A N 1
ATOM 643 C CA . GLU A 1 88 ? 0.488 3.250 -10.382 1.00 90.56 88 GLU A CA 1
ATOM 644 C C . GLU A 1 88 ? 1.579 2.194 -10.192 1.00 90.56 88 GLU A C 1
ATOM 646 O O . GLU A 1 88 ? 1.431 1.057 -10.622 1.00 90.56 88 GLU A O 1
ATOM 651 N N . SER A 1 89 ? 2.670 2.560 -9.513 1.00 88.69 89 SER A N 1
ATOM 652 C CA . SER A 1 89 ? 3.733 1.617 -9.143 1.00 88.69 89 SER A CA 1
ATOM 653 C C . SER A 1 89 ? 3.372 0.732 -7.945 1.00 88.69 89 SER A C 1
ATOM 655 O O . SER A 1 89 ? 4.163 -0.124 -7.550 1.00 88.69 89 SER A O 1
ATOM 657 N N . LEU A 1 90 ? 2.198 0.949 -7.347 1.00 91.88 90 LEU A N 1
ATOM 658 C CA . LEU A 1 90 ? 1.763 0.312 -6.117 1.00 91.88 90 LEU A CA 1
ATOM 659 C C . LEU A 1 90 ? 0.555 -0.597 -6.389 1.00 91.88 90 LEU A C 1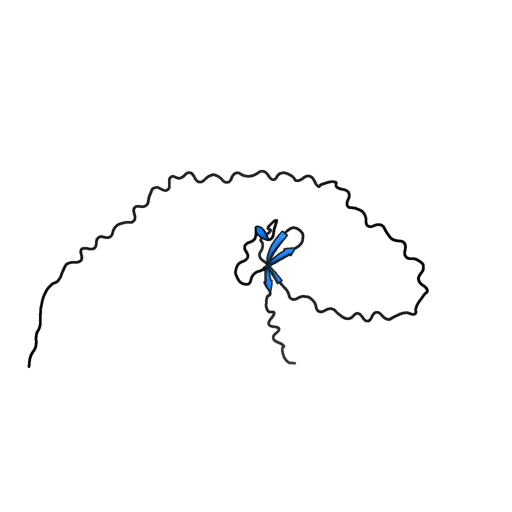
ATOM 661 O O . LEU A 1 90 ? -0.598 -0.172 -6.360 1.00 91.88 90 LEU A O 1
ATOM 665 N N . GLU A 1 91 ? 0.817 -1.882 -6.606 1.00 94.44 91 GLU A N 1
ATOM 666 C CA . GLU A 1 91 ? -0.235 -2.889 -6.762 1.00 94.44 91 GLU A CA 1
ATOM 667 C C . GLU A 1 91 ? -0.773 -3.320 -5.390 1.00 94.44 91 GLU A C 1
ATOM 669 O O . GLU A 1 91 ? -0.278 -4.250 -4.749 1.00 94.44 91 GLU A O 1
ATOM 674 N N . CYS A 1 92 ? -1.799 -2.617 -4.907 1.00 94.25 92 CYS A N 1
ATOM 675 C CA . CYS A 1 92 ? -2.474 -2.994 -3.671 1.00 94.25 92 CYS A CA 1
ATOM 676 C C . CYS A 1 92 ? -3.342 -4.245 -3.878 1.00 94.25 92 CYS A C 1
ATOM 678 O O . CYS A 1 92 ? -4.159 -4.318 -4.794 1.00 94.25 92 CYS A O 1
ATOM 680 N N . GLY A 1 93 ? -3.181 -5.234 -2.995 1.00 92.62 93 GLY A N 1
ATOM 681 C CA . GLY A 1 93 ? -3.993 -6.451 -3.004 1.00 92.62 93 GLY A CA 1
ATOM 682 C C . GLY A 1 93 ? -5.479 -6.189 -2.719 1.00 92.62 93 GLY A C 1
ATOM 683 O O . GLY A 1 93 ? -5.883 -5.102 -2.307 1.00 92.62 93 GLY A O 1
ATOM 684 N N . LYS A 1 94 ? -6.322 -7.213 -2.900 1.00 94.12 94 LYS A N 1
ATOM 685 C CA . LYS A 1 94 ? -7.774 -7.101 -2.681 1.00 94.12 94 LYS A CA 1
ATOM 686 C C . LYS A 1 94 ? -8.089 -6.577 -1.270 1.00 94.12 94 LYS A C 1
ATOM 688 O O . LYS A 1 94 ? -7.610 -7.130 -0.285 1.00 94.12 94 LYS A O 1
ATOM 693 N N . GLY A 1 95 ? -8.925 -5.539 -1.187 1.00 89.69 95 GLY A N 1
ATOM 694 C CA . GLY A 1 95 ? -9.316 -4.897 0.078 1.00 89.69 95 GLY A CA 1
ATOM 695 C C . GLY A 1 95 ? -8.379 -3.779 0.546 1.00 89.69 95 GLY A C 1
ATOM 696 O O . GLY A 1 95 ? -8.681 -3.116 1.531 1.00 89.69 95 GLY A O 1
ATOM 697 N N . TRP A 1 96 ? -7.286 -3.530 -0.175 1.00 95.06 96 TRP A N 1
ATOM 698 C CA . TRP A 1 96 ? -6.368 -2.426 0.078 1.00 95.06 96 TRP A CA 1
ATOM 699 C C . TRP A 1 96 ? -6.531 -1.341 -0.986 1.00 95.06 96 TRP A C 1
ATOM 701 O O . TRP A 1 96 ? -6.894 -1.619 -2.127 1.00 95.06 96 TRP A O 1
ATOM 711 N N . PHE A 1 97 ? -6.243 -0.099 -0.619 1.00 94.31 97 PHE A N 1
ATOM 712 C CA . PHE A 1 97 ? -6.268 1.043 -1.528 1.00 94.31 97 PHE A CA 1
ATOM 713 C C . PHE A 1 97 ? -4.992 1.870 -1.382 1.00 94.31 97 PHE A C 1
ATOM 715 O O . PHE A 1 97 ? -4.405 1.941 -0.302 1.00 94.31 97 PHE A O 1
ATOM 722 N N . ALA A 1 98 ? -4.563 2.502 -2.472 1.00 95.44 98 ALA A N 1
ATOM 723 C CA . ALA A 1 98 ? -3.429 3.412 -2.447 1.00 95.44 98 ALA A CA 1
ATOM 724 C C . ALA A 1 98 ? -3.816 4.701 -1.706 1.00 95.44 98 ALA A C 1
ATOM 726 O O . ALA A 1 98 ? -4.835 5.328 -2.004 1.00 95.44 98 ALA A O 1
ATOM 727 N N . HIS A 1 99 ? -3.002 5.097 -0.737 1.00 95.00 99 HIS A N 1
ATOM 728 C CA . HIS A 1 99 ? -3.180 6.312 0.040 1.00 95.00 99 HIS A CA 1
ATOM 729 C C . HIS A 1 99 ? -1.888 7.117 0.027 1.00 95.00 99 HIS A C 1
ATOM 731 O O . HIS A 1 99 ? -0.805 6.577 0.265 1.00 95.00 99 HIS A O 1
ATOM 737 N N . GLN A 1 100 ? -2.014 8.412 -0.245 1.00 95.31 100 GLN A N 1
ATOM 738 C CA . GLN A 1 100 ? -0.887 9.326 -0.241 1.00 95.31 100 GLN A CA 1
ATOM 739 C C . GLN A 1 100 ? -0.734 9.953 1.143 1.00 95.31 100 GLN A C 1
ATOM 741 O O . GLN A 1 100 ? -1.659 10.568 1.671 1.00 95.31 100 GLN A O 1
ATOM 746 N N . SER A 1 101 ? 0.455 9.824 1.717 1.00 92.12 101 SER A N 1
ATOM 747 C CA . SER A 1 101 ? 0.834 10.475 2.969 1.00 92.12 101 SER A CA 1
ATOM 748 C C . SER A 1 101 ? 2.136 11.238 2.747 1.00 92.12 101 SER A C 1
ATOM 750 O O . SER A 1 101 ? 3.216 10.657 2.623 1.00 92.12 101 SER A O 1
ATOM 752 N N . GLY A 1 102 ? 2.022 12.563 2.636 1.00 92.44 102 GLY A N 1
ATOM 753 C CA . GLY A 1 102 ? 3.124 13.417 2.198 1.00 92.44 102 GLY A CA 1
ATOM 754 C C . GLY A 1 102 ? 3.532 13.097 0.758 1.00 92.44 102 GLY A C 1
ATOM 755 O O . GLY A 1 102 ? 2.716 13.173 -0.157 1.00 92.44 102 GLY A O 1
ATOM 756 N N . ASN A 1 103 ? 4.793 12.707 0.567 1.00 94.00 103 ASN A N 1
ATOM 757 C CA . ASN A 1 103 ? 5.360 12.386 -0.749 1.00 94.00 103 ASN A CA 1
ATOM 758 C C . ASN A 1 103 ? 5.364 10.882 -1.069 1.00 94.00 103 ASN A C 1
ATOM 760 O O . ASN A 1 103 ? 5.909 10.479 -2.092 1.00 94.00 103 ASN A O 1
ATOM 764 N N . CYS A 1 104 ? 4.803 10.052 -0.188 1.00 94.75 104 CYS A N 1
ATOM 765 C CA . CYS A 1 104 ? 4.800 8.601 -0.330 1.00 94.75 104 CYS A CA 1
ATOM 766 C C . CYS A 1 104 ? 3.391 8.078 -0.597 1.00 94.75 104 CYS A C 1
ATOM 768 O O . CYS A 1 104 ? 2.421 8.539 0.011 1.00 94.75 104 CYS A O 1
ATOM 770 N N . TRP A 1 105 ? 3.311 7.055 -1.443 1.00 96.50 105 TRP A N 1
ATOM 771 C CA . TRP A 1 105 ? 2.136 6.209 -1.603 1.00 96.50 105 TRP A CA 1
ATOM 772 C C . TRP A 1 105 ? 2.315 4.902 -0.836 1.00 96.50 105 TRP A C 1
ATOM 774 O O . TRP A 1 105 ? 3.338 4.224 -0.971 1.00 96.50 105 TRP A O 1
ATOM 784 N N . SER A 1 106 ? 1.301 4.544 -0.055 1.00 96.31 106 SER A N 1
ATOM 785 C CA . SER A 1 106 ? 1.249 3.309 0.731 1.00 96.31 106 SER A CA 1
ATOM 786 C C . SER A 1 106 ? -0.081 2.602 0.493 1.00 96.31 106 SER A C 1
ATOM 788 O O . SER A 1 106 ? -1.082 3.240 0.170 1.00 96.31 106 SER A O 1
ATOM 790 N N . CYS A 1 107 ? -0.116 1.281 0.664 1.00 96.31 107 CYS A N 1
ATOM 791 C CA . CYS A 1 107 ? -1.382 0.556 0.637 1.00 96.31 107 CYS A CA 1
ATOM 792 C C . CYS A 1 107 ? -1.987 0.640 2.029 1.00 96.31 107 CYS A C 1
ATOM 794 O O . CYS A 1 107 ? -1.333 0.262 3.003 1.00 96.31 107 CYS A O 1
ATOM 796 N N . CYS A 1 108 ? -3.229 1.091 2.125 1.00 95.44 108 CYS A N 1
ATOM 797 C CA . CYS A 1 108 ? -3.969 1.138 3.375 1.00 95.44 108 CYS A CA 1
ATOM 798 C C . CYS A 1 108 ? -5.254 0.321 3.290 1.00 95.44 108 CYS A C 1
ATOM 800 O O . CYS A 1 108 ? -5.799 0.085 2.213 1.00 95.44 108 CYS A O 1
ATOM 802 N N . THR A 1 109 ? -5.747 -0.088 4.449 1.00 94.50 109 THR A N 1
ATOM 803 C CA . THR A 1 109 ? -7.081 -0.647 4.631 1.00 94.50 109 THR A CA 1
ATOM 804 C C . THR A 1 109 ? -7.780 0.099 5.758 1.00 94.50 109 THR A C 1
ATOM 806 O O . THR A 1 109 ? -7.142 0.631 6.674 1.00 94.50 109 THR A O 1
ATOM 809 N N . LYS A 1 110 ? -9.108 0.143 5.696 1.00 91.19 110 LYS A N 1
ATOM 810 C CA . LYS A 1 110 ? -9.912 0.561 6.841 1.00 91.19 110 LYS A CA 1
ATOM 811 C C . LYS A 1 110 ? -9.843 -0.579 7.851 1.00 91.19 110 LYS A C 1
ATOM 813 O O . LYS A 1 110 ? -10.059 -1.731 7.477 1.00 91.19 110 LYS A O 1
ATOM 818 N N . LYS A 1 111 ? -9.484 -0.281 9.098 1.00 80.19 111 LYS A N 1
ATOM 819 C CA . LYS A 1 111 ? -9.890 -1.167 10.184 1.00 80.19 111 LYS A CA 1
ATOM 820 C C . LYS A 1 111 ? -11.321 -0.789 10.494 1.00 80.19 111 LYS A C 1
ATOM 822 O O . LYS A 1 111 ? -11.582 0.372 10.809 1.00 80.19 111 LYS A O 1
ATOM 827 N N . ASP A 1 112 ? -12.221 -1.753 10.397 1.00 74.56 112 ASP A N 1
ATOM 828 C CA . ASP A 1 112 ? -13.475 -1.647 11.114 1.00 74.56 112 ASP A CA 1
ATOM 829 C C . ASP A 1 112 ? -13.071 -1.595 12.585 1.00 74.56 112 ASP A C 1
ATOM 831 O O . ASP A 1 112 ? -12.605 -2.574 13.170 1.00 74.56 112 ASP A O 1
ATOM 835 N N . VAL A 1 113 ? -13.086 -0.388 13.147 1.00 62.72 113 VAL A N 1
ATOM 836 C CA . VAL A 1 113 ? -13.126 -0.260 14.591 1.00 62.72 113 VAL A CA 1
ATOM 837 C C . VAL A 1 113 ? -14.510 -0.783 14.921 1.00 62.72 113 VAL A C 1
ATOM 839 O O . VAL A 1 113 ? -15.490 -0.047 14.819 1.00 62.72 113 VAL A O 1
ATOM 842 N N . GLU A 1 114 ? -14.594 -2.078 15.216 1.00 60.00 114 GLU A N 1
ATOM 843 C CA . GLU A 1 114 ? -15.662 -2.613 16.043 1.00 60.00 114 GLU A CA 1
ATOM 844 C C . GLU A 1 114 ? -15.545 -1.849 17.359 1.00 60.00 114 GLU A C 1
ATOM 846 O O . GLU A 1 114 ? -14.824 -2.222 18.281 1.00 60.00 114 GLU A O 1
ATOM 851 N N . ILE A 1 115 ? -16.168 -0.673 17.394 1.00 61.56 115 ILE A N 1
ATOM 852 C CA . ILE A 1 115 ? -16.580 -0.073 18.640 1.00 61.56 115 ILE A CA 1
ATOM 853 C C . ILE A 1 115 ? -17.627 -1.072 19.117 1.00 61.56 115 ILE A C 1
ATOM 855 O O . ILE A 1 115 ? -18.779 -1.003 18.690 1.00 61.56 115 ILE A O 1
ATOM 859 N N . GLU A 1 116 ? -17.209 -2.058 19.917 1.00 57.34 116 GLU A N 1
ATOM 860 C CA . GLU A 1 116 ? -18.097 -2.619 20.923 1.00 57.34 116 GLU A CA 1
ATOM 861 C C . GLU A 1 116 ? -18.614 -1.395 21.667 1.00 57.34 116 GLU A C 1
ATOM 863 O O . GLU A 1 116 ? -17.921 -0.769 22.469 1.00 57.34 116 GLU A O 1
ATOM 868 N N . SER A 1 117 ? -19.797 -0.947 21.264 1.00 56.34 117 SER A N 1
ATOM 869 C CA . SER A 1 117 ? -20.619 -0.068 22.056 1.00 56.34 117 SER A CA 1
ATOM 870 C C . SER A 1 117 ? -20.911 -0.863 23.318 1.00 56.34 117 SER A C 1
ATOM 872 O O . SER A 1 117 ? -21.886 -1.612 23.358 1.00 56.34 117 SER A O 1
ATOM 874 N N . GLU A 1 118 ? -20.011 -0.776 24.300 1.00 54.44 118 GLU A N 1
ATOM 875 C CA . GLU A 1 118 ? -20.331 -1.075 25.685 1.00 54.44 118 GLU A CA 1
ATOM 876 C C . GLU A 1 118 ? -21.523 -0.180 26.022 1.00 54.44 118 GLU A C 1
ATOM 878 O O . GLU A 1 118 ? -21.413 1.032 26.205 1.00 54.44 118 GLU A O 1
ATOM 883 N N . GLU A 1 119 ? -22.695 -0.800 25.946 1.00 60.06 119 GLU A N 1
ATOM 884 C CA . GLU A 1 119 ? -23.958 -0.302 26.445 1.00 60.06 119 GLU A CA 1
ATOM 885 C C . GLU A 1 119 ? -23.772 -0.068 27.947 1.00 60.06 119 GLU A C 1
ATOM 887 O O . GLU A 1 119 ? -23.618 -1.020 28.715 1.00 60.06 119 GLU A O 1
ATOM 892 N N . TYR A 1 120 ? -23.714 1.201 28.355 1.00 52.78 120 TYR A N 1
ATOM 893 C CA . TYR A 1 120 ? -2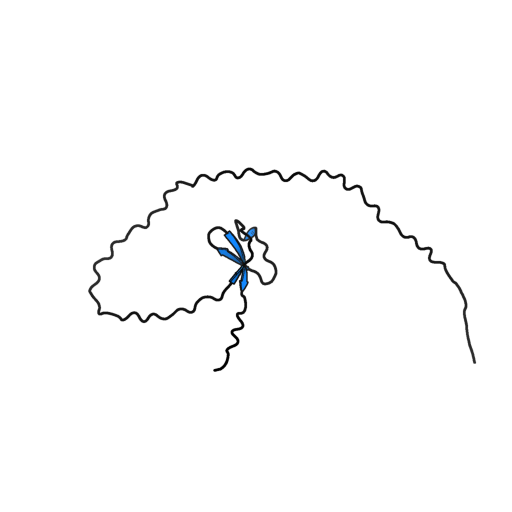3.769 1.603 29.758 1.00 52.78 120 TYR A CA 1
ATOM 894 C C . TYR A 1 120 ? -24.641 2.844 29.932 1.00 52.78 120 TYR A C 1
ATOM 896 O O . TYR A 1 120 ? -24.448 3.819 29.167 1.00 52.78 120 TYR A O 1
#

Organism: NCBI:txid1168545

Solvent-accessible surface area (backbone atoms only — not comparable to full-atom values): 8826 Å² total; per-residue (Å²): 141,82,87,84,84,81,89,82,74,94,76,81,80,77,83,77,80,77,72,82,81,76,71,82,82,81,66,82,74,78,72,82,76,80,74,72,80,73,80,75,70,81,76,85,68,79,72,83,73,80,80,82,75,79,78,74,91,74,76,91,70,76,91,72,76,81,77,77,75,80,74,80,80,79,80,64,69,50,61,52,99,50,74,31,87,42,60,87,81,48,87,52,56,93,83,38,42,76,42,76,59,89,83,29,25,22,39,25,31,78,55,82,75,76,70,76,74,77,84,124

pLDDT: mean 70.61, std 15.44, range [49.25, 96.5]

Nearest PDB structures (foldseek):
  2b0u-assembly1_D  TM=5.029E-01  e=5.179E+00  Homo sapiens

Foldseek 3Di:
DDDDDDDDDPPDPPDPPPDPPPDPPPDPDPDPPPPPPPPPPPPPPPDPDPPPDDDDDDDDDDDDDPPPPDDDDDADKDWDPDFDQDQVVDDADPQWHWDDDPRGTITIHGDPPPPPPPDD

Mean predicted aligned error: 21.25 Å

Secondary structure (DSSP, 8-state):
----------------------------PPP----------------------PPP--------------PPPPPPEEE-S--BSSGGG--PPTT-EEEEETTEEEEEEE----------